Protein AF-A0A7X5WX89-F1 (afdb_monomer_lite)

Sequence (66 aa):
LSRHLFVSEGFAGDHADYHDPRNSFLDQVLARRIGMPITLCALLLEVGRRLDIALDGVGMPGHFLV

Structure (mmCIF, N/CA/C/O backbone):
data_AF-A0A7X5WX89-F1
#
_entry.id   AF-A0A7X5WX89-F1
#
loop_
_atom_site.group_PDB
_atom_site.id
_atom_site.type_symbol
_atom_site.label_atom_id
_atom_site.label_alt_id
_atom_site.label_comp_id
_atom_site.label_asym_id
_atom_site.label_entity_id
_atom_site.label_seq_id
_atom_site.pdbx_PDB_ins_code
_atom_site.Cartn_x
_atom_site.Cartn_y
_atom_site.Cartn_z
_atom_site.occupancy
_atom_site.B_iso_or_equiv
_atom_site.auth_seq_id
_atom_site.auth_comp_id
_atom_site.auth_asym_id
_atom_site.auth_atom_id
_atom_site.pdbx_PDB_model_num
ATOM 1 N N . LEU A 1 1 ? -8.462 -7.871 5.864 1.00 94.56 1 LEU A N 1
ATOM 2 C CA . LEU A 1 1 ? -8.261 -6.958 4.718 1.00 94.56 1 LEU A CA 1
ATOM 3 C C . LEU A 1 1 ? -7.057 -7.342 3.852 1.00 94.56 1 LEU A C 1
ATOM 5 O O . LEU A 1 1 ? -7.268 -7.670 2.695 1.00 94.56 1 LEU A O 1
ATOM 9 N N . SER A 1 2 ? -5.837 -7.395 4.405 1.00 95.81 2 SER A N 1
ATOM 10 C CA . SER A 1 2 ? -4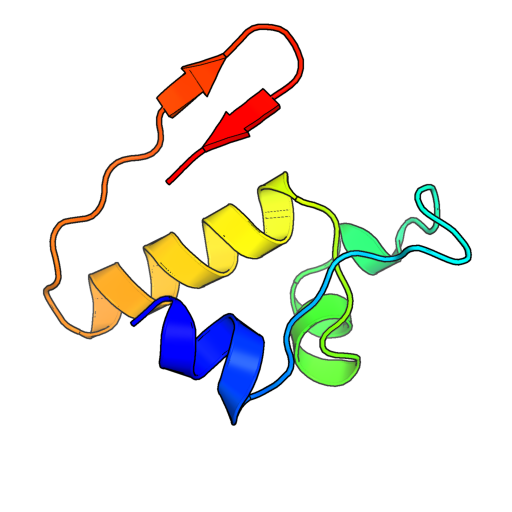.607 -7.753 3.664 1.00 95.81 2 SER A CA 1
ATOM 11 C C . SER A 1 2 ? -4.737 -9.024 2.799 1.00 95.81 2 SER A C 1
ATOM 13 O O . SER A 1 2 ? -4.534 -8.965 1.591 1.00 95.81 2 SER A O 1
ATOM 15 N N . ARG A 1 3 ? -5.210 -10.148 3.366 1.00 97.44 3 ARG A N 1
ATOM 16 C CA . ARG A 1 3 ? -5.451 -11.388 2.596 1.00 97.44 3 ARG A CA 1
ATOM 17 C C . ARG A 1 3 ? -6.397 -11.188 1.408 1.00 97.44 3 ARG A C 1
ATOM 19 O O . ARG A 1 3 ? -6.207 -11.797 0.364 1.00 97.44 3 ARG A O 1
ATOM 26 N N . HIS A 1 4 ? -7.431 -10.370 1.566 1.00 98.00 4 HIS A N 1
ATOM 27 C CA . HIS A 1 4 ? -8.376 -10.133 0.484 1.00 98.00 4 HIS A CA 1
ATOM 28 C C . HIS A 1 4 ? -7.701 -9.356 -0.651 1.00 98.00 4 HIS A C 1
ATOM 30 O O . HIS A 1 4 ? -7.695 -9.842 -1.773 1.00 98.00 4 HIS A O 1
ATOM 36 N N . LEU A 1 5 ? -7.028 -8.240 -0.352 1.00 97.75 5 LEU A N 1
ATOM 37 C CA . LEU A 1 5 ? -6.360 -7.426 -1.373 1.00 97.75 5 LEU A CA 1
ATOM 38 C C . LEU A 1 5 ? -5.186 -8.156 -2.051 1.00 97.75 5 LEU A C 1
ATOM 40 O O . LEU A 1 5 ? -5.104 -8.193 -3.273 1.00 97.75 5 LEU A O 1
ATOM 44 N N . PHE A 1 6 ? -4.290 -8.778 -1.287 1.00 97.94 6 PHE A N 1
ATOM 45 C CA . PHE A 1 6 ? -3.041 -9.307 -1.851 1.00 97.94 6 PHE A CA 1
ATOM 46 C C . PHE A 1 6 ? -3.110 -10.779 -2.274 1.00 97.94 6 PHE A C 1
ATOM 48 O O . PHE A 1 6 ? -2.254 -11.240 -3.019 1.00 97.94 6 PHE A O 1
ATOM 55 N N . VAL A 1 7 ? -4.123 -11.532 -1.824 1.00 97.69 7 VAL A N 1
ATOM 56 C CA . VAL A 1 7 ? -4.296 -12.946 -2.213 1.00 97.69 7 VAL A CA 1
ATOM 57 C C . VAL A 1 7 ? -5.538 -13.146 -3.070 1.00 97.69 7 VAL A C 1
ATOM 59 O O . VAL A 1 7 ? -5.458 -13.816 -4.090 1.00 97.69 7 VAL A O 1
ATOM 62 N N . SER A 1 8 ? -6.690 -12.597 -2.671 1.00 98.12 8 SER A N 1
ATOM 63 C CA . SER A 1 8 ? -7.942 -12.810 -3.423 1.00 98.12 8 SER A CA 1
ATOM 64 C C . SER A 1 8 ? -8.031 -11.899 -4.649 1.00 98.12 8 SER A C 1
ATOM 66 O O . SER A 1 8 ? -8.314 -12.377 -5.739 1.00 98.12 8 SER A O 1
ATOM 68 N N . GLU A 1 9 ? -7.730 -10.610 -4.479 1.00 98.06 9 GLU A N 1
ATOM 69 C CA . GLU A 1 9 ? -7.717 -9.618 -5.561 1.00 98.06 9 GLU A CA 1
ATOM 70 C C . GLU A 1 9 ? -6.389 -9.576 -6.326 1.00 98.06 9 GLU A C 1
A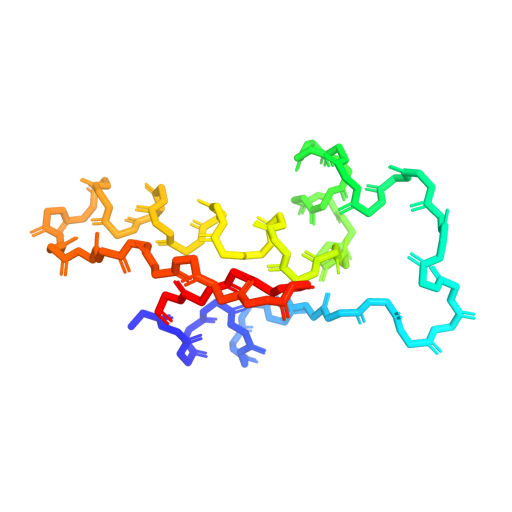TOM 72 O O . GLU A 1 9 ? -6.329 -8.982 -7.396 1.00 98.06 9 GLU A O 1
ATOM 77 N N . GLY A 1 10 ? -5.335 -10.214 -5.810 1.00 98.00 10 GLY A N 1
ATOM 78 C CA . GLY A 1 10 ? -4.073 -10.408 -6.529 1.00 98.00 10 GLY A CA 1
ATOM 79 C C . GLY A 1 10 ? -3.216 -9.152 -6.695 1.00 98.00 10 GLY A C 1
ATOM 80 O O . GLY A 1 10 ? -2.413 -9.097 -7.622 1.00 98.00 10 GLY A O 1
ATOM 81 N N . PHE A 1 11 ? -3.367 -8.150 -5.824 1.00 98.56 11 PHE A N 1
ATOM 82 C CA . PHE A 1 11 ? -2.421 -7.036 -5.779 1.00 98.56 11 PHE A CA 1
ATOM 83 C C . PHE A 1 11 ? -1.034 -7.531 -5.350 1.00 98.56 11 PHE A C 1
ATOM 85 O O . PHE A 1 11 ? -0.908 -8.201 -4.324 1.00 98.56 11 PHE A O 1
ATOM 92 N N . ALA A 1 12 ? 0.007 -7.190 -6.108 1.00 98.44 12 ALA A N 1
ATOM 93 C CA . ALA A 1 12 ? 1.364 -7.667 -5.857 1.00 98.44 12 ALA A CA 1
ATOM 94 C C . ALA A 1 12 ? 2.438 -6.625 -6.199 1.00 98.44 12 ALA A C 1
ATOM 96 O O . ALA A 1 12 ? 2.184 -5.628 -6.878 1.00 98.44 12 ALA A O 1
ATOM 97 N N . GLY A 1 13 ? 3.655 -6.868 -5.707 1.00 98.00 13 GLY A N 1
ATOM 98 C CA . GLY A 1 13 ? 4.840 -6.114 -6.103 1.00 98.00 13 GLY A CA 1
ATOM 99 C C . GLY A 1 13 ? 5.270 -6.438 -7.534 1.00 98.00 13 GLY A C 1
ATOM 100 O O . GLY A 1 13 ? 5.058 -7.557 -8.006 1.00 98.00 13 GLY A O 1
ATOM 101 N N . ASP A 1 14 ? 5.902 -5.485 -8.220 1.00 97.75 14 ASP A N 1
ATOM 102 C CA . ASP A 1 14 ? 6.528 -5.767 -9.515 1.00 97.75 14 ASP A CA 1
ATOM 103 C C . ASP A 1 14 ? 7.880 -6.467 -9.318 1.00 97.75 14 ASP A C 1
ATOM 105 O O . ASP A 1 14 ? 8.868 -5.860 -8.901 1.00 97.75 14 ASP A O 1
ATOM 109 N N . HIS A 1 15 ? 7.908 -7.771 -9.590 1.00 95.56 15 HIS A N 1
ATOM 110 C CA . HIS A 1 15 ? 9.123 -8.584 -9.530 1.00 95.56 15 HIS A CA 1
ATOM 111 C C . HIS A 1 15 ? 9.909 -8.593 -10.848 1.00 95.56 15 HIS A C 1
ATOM 113 O O . HIS A 1 15 ? 11.044 -9.067 -10.864 1.00 95.56 15 HIS A O 1
ATOM 119 N N . ALA A 1 16 ? 9.313 -8.117 -11.944 1.00 96.81 16 ALA A N 1
ATOM 120 C CA . ALA A 1 16 ? 9.932 -8.117 -13.265 1.00 96.81 16 ALA A CA 1
ATOM 121 C C . ALA A 1 16 ? 10.626 -6.782 -13.555 1.00 96.81 16 ALA A C 1
ATOM 123 O O . ALA A 1 16 ? 11.751 -6.773 -14.051 1.00 96.81 16 ALA A O 1
ATOM 124 N N . ASP A 1 17 ? 9.977 -5.670 -13.212 1.00 97.25 17 ASP A N 1
ATOM 125 C CA . ASP A 1 17 ? 10.525 -4.324 -13.336 1.00 97.25 17 ASP A CA 1
ATOM 126 C C . ASP A 1 17 ? 10.107 -3.462 -12.142 1.00 97.25 17 ASP A C 1
ATOM 128 O O . ASP A 1 17 ? 9.119 -2.726 -12.160 1.00 97.25 17 ASP A O 1
ATOM 132 N N . TYR A 1 18 ? 10.897 -3.551 -11.074 1.00 94.88 18 TYR A N 1
ATOM 133 C CA . TYR A 1 18 ? 10.665 -2.787 -9.853 1.00 94.88 18 TYR A CA 1
ATOM 134 C C . TYR A 1 18 ? 10.626 -1.271 -10.111 1.00 94.88 18 TYR A C 1
ATOM 136 O O . TYR A 1 18 ? 9.863 -0.557 -9.463 1.00 94.88 18 TYR A O 1
ATOM 144 N N . HIS A 1 19 ? 11.416 -0.771 -11.067 1.00 95.94 19 HIS A N 1
ATOM 145 C CA . HIS A 1 19 ? 11.593 0.661 -11.317 1.00 95.94 19 HIS A CA 1
ATOM 146 C C . HIS A 1 19 ? 10.623 1.243 -12.353 1.00 95.94 19 HIS A C 1
ATOM 148 O O . HIS A 1 19 ? 10.705 2.439 -12.641 1.00 95.94 19 HIS A O 1
ATOM 154 N N . ASP A 1 20 ? 9.684 0.449 -12.871 1.00 97.94 20 ASP A N 1
ATOM 155 C CA . ASP A 1 20 ? 8.628 0.942 -13.749 1.00 97.94 20 ASP A CA 1
ATOM 156 C C . ASP A 1 20 ? 7.834 2.072 -13.055 1.00 97.94 20 ASP A C 1
ATOM 158 O O . ASP A 1 20 ? 7.200 1.840 -12.018 1.00 97.94 20 ASP A O 1
ATOM 162 N N . PRO A 1 21 ? 7.806 3.301 -13.608 1.00 97.75 21 PRO A N 1
ATOM 163 C CA . PRO A 1 21 ? 7.139 4.444 -12.976 1.00 97.75 21 PRO A CA 1
ATOM 164 C C . PRO A 1 21 ? 5.639 4.216 -12.748 1.00 97.75 21 PRO A C 1
ATOM 166 O O . PRO A 1 21 ? 5.045 4.793 -11.835 1.00 97.75 21 PRO A O 1
ATOM 169 N N . ARG A 1 22 ? 5.013 3.332 -13.533 1.00 98.31 22 ARG A N 1
ATOM 170 C CA . ARG A 1 22 ? 3.602 2.968 -13.373 1.00 98.31 22 ARG A CA 1
ATOM 171 C C . ARG A 1 22 ? 3.319 2.282 -12.029 1.00 98.31 22 ARG A C 1
ATOM 173 O O . ARG A 1 22 ? 2.180 2.323 -11.580 1.00 98.31 22 ARG A O 1
ATOM 180 N N . ASN A 1 23 ? 4.329 1.727 -11.354 1.00 98.31 23 ASN A N 1
ATOM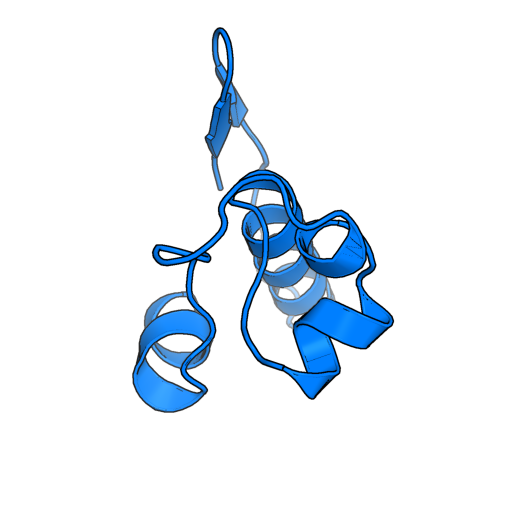 181 C CA . ASN A 1 23 ? 4.199 1.133 -10.016 1.00 98.31 23 ASN A CA 1
ATOM 182 C C . ASN A 1 23 ? 3.883 2.175 -8.921 1.00 98.31 23 ASN A C 1
ATOM 184 O O . ASN A 1 23 ? 3.509 1.821 -7.796 1.00 98.31 23 ASN A O 1
ATOM 188 N N . SER A 1 24 ? 4.023 3.465 -9.237 1.00 98.00 24 SER A N 1
ATOM 189 C CA . SER A 1 24 ? 3.728 4.590 -8.343 1.00 98.00 24 SER A CA 1
ATOM 190 C C . SER A 1 24 ? 2.428 5.328 -8.680 1.00 98.00 24 SER A C 1
ATOM 192 O O . SER A 1 24 ? 1.952 6.110 -7.861 1.00 98.00 24 SER A O 1
ATOM 194 N N . PHE A 1 25 ? 1.827 5.089 -9.849 1.00 97.88 25 PHE A N 1
ATOM 195 C CA . PHE A 1 25 ? 0.580 5.744 -10.256 1.00 97.88 25 PHE A CA 1
ATOM 196 C C . PHE A 1 25 ? -0.620 4.901 -9.827 1.00 97.88 25 PHE A C 1
ATOM 198 O O . PHE A 1 25 ? -0.806 3.787 -10.310 1.00 97.88 25 PHE A O 1
ATOM 205 N N . LEU A 1 26 ? -1.430 5.407 -8.892 1.00 97.19 26 LEU A N 1
ATOM 206 C CA . LEU A 1 26 ? -2.495 4.616 -8.267 1.00 97.19 26 LEU A CA 1
ATOM 207 C C . LEU A 1 26 ? -3.526 4.095 -9.283 1.00 97.19 26 LEU A C 1
ATOM 209 O O . LEU A 1 26 ? -3.984 2.966 -9.145 1.00 97.19 26 LEU A O 1
ATOM 213 N N . ASP A 1 27 ? -3.856 4.864 -10.321 1.00 98.00 27 ASP A N 1
ATOM 214 C CA . ASP A 1 27 ? -4.725 4.421 -11.419 1.00 98.00 27 ASP A CA 1
ATOM 215 C C . ASP A 1 27 ? -4.141 3.203 -12.155 1.00 98.00 27 ASP A C 1
ATOM 217 O O . ASP A 1 27 ? -4.851 2.228 -12.411 1.00 98.00 27 ASP A O 1
ATOM 221 N N . GLN A 1 28 ? -2.832 3.215 -12.420 1.00 98.50 28 GLN A N 1
ATOM 222 C CA . GLN A 1 28 ? -2.129 2.104 -13.056 1.00 98.50 28 GLN A CA 1
ATOM 223 C C . GLN A 1 28 ? -2.025 0.898 -12.124 1.00 98.50 28 GLN A C 1
ATOM 225 O O . GLN A 1 28 ? -2.231 -0.229 -12.571 1.00 98.50 28 GLN A O 1
ATOM 230 N N . VAL A 1 29 ? -1.755 1.114 -10.834 1.00 98.50 29 VAL A N 1
ATOM 231 C CA . VAL A 1 29 ? -1.708 0.040 -9.831 1.00 98.50 29 VAL A CA 1
ATOM 232 C C . VAL A 1 29 ? -3.071 -0.630 -9.690 1.00 98.50 29 VAL A C 1
ATOM 234 O O . VAL A 1 29 ? -3.138 -1.854 -9.643 1.00 98.50 29 VAL A O 1
ATOM 237 N N . LEU A 1 30 ? -4.166 0.132 -9.678 1.00 98.31 30 LEU A N 1
ATOM 238 C CA . LEU A 1 30 ? -5.523 -0.418 -9.635 1.00 98.31 30 LEU A CA 1
ATOM 239 C C . LEU A 1 30 ? -5.861 -1.219 -10.899 1.00 98.31 30 LEU A C 1
ATOM 241 O O . LEU A 1 30 ? -6.440 -2.298 -10.796 1.00 98.31 30 LEU A O 1
ATOM 245 N N . ALA A 1 31 ? -5.474 -0.726 -12.078 1.00 98.38 31 ALA A N 1
ATOM 246 C CA . ALA A 1 31 ? -5.738 -1.405 -13.346 1.00 98.38 31 ALA A CA 1
ATOM 247 C C . ALA A 1 31 ? -4.899 -2.682 -13.531 1.00 98.38 31 ALA A C 1
ATOM 249 O O . ALA A 1 31 ? -5.404 -3.699 -14.003 1.00 98.38 31 ALA A O 1
ATOM 250 N N . ARG A 1 32 ? -3.611 -2.633 -13.170 1.00 98.12 32 ARG A N 1
ATOM 251 C CA . ARG A 1 32 ? -2.647 -3.728 -13.370 1.00 98.12 32 ARG A CA 1
ATOM 252 C C . ARG A 1 32 ? -2.580 -4.699 -12.200 1.00 98.12 32 ARG A C 1
ATOM 254 O O . ARG A 1 32 ? -2.077 -5.802 -12.379 1.00 98.12 32 ARG A O 1
ATOM 261 N N . ARG A 1 33 ? -3.021 -4.271 -11.013 1.00 98.38 33 ARG A N 1
ATOM 262 C CA . ARG A 1 33 ? -2.810 -4.951 -9.723 1.00 98.38 33 ARG A CA 1
ATOM 263 C C . ARG A 1 33 ? -1.331 -5.185 -9.392 1.00 98.38 33 ARG A C 1
ATOM 265 O O . ARG A 1 33 ? -0.991 -6.064 -8.609 1.00 98.38 33 ARG A O 1
ATOM 272 N N . ILE A 1 34 ? -0.448 -4.374 -9.967 1.00 98.50 34 ILE A N 1
ATOM 273 C CA . ILE A 1 34 ? 1.000 -4.426 -9.760 1.00 98.50 34 ILE A CA 1
ATOM 274 C C . ILE A 1 34 ? 1.455 -3.037 -9.326 1.00 98.50 34 ILE A C 1
ATOM 276 O O . ILE A 1 34 ? 1.096 -2.057 -9.977 1.00 98.50 34 ILE A O 1
ATOM 280 N N . GLY A 1 35 ? 2.206 -2.946 -8.228 1.00 98.19 35 GLY A N 1
ATOM 281 C CA . GLY A 1 35 ? 2.653 -1.665 -7.689 1.00 98.19 35 GLY A CA 1
ATOM 282 C C . GLY A 1 35 ? 3.907 -1.738 -6.825 1.00 98.19 35 GLY A C 1
ATOM 283 O O . GLY A 1 35 ? 4.420 -2.803 -6.501 1.00 98.19 35 GLY A O 1
ATOM 284 N N . MET A 1 36 ? 4.401 -0.566 -6.435 1.00 97.75 36 MET A N 1
ATOM 285 C CA . MET A 1 36 ? 5.527 -0.407 -5.516 1.00 97.75 36 MET A CA 1
ATOM 286 C C . MET A 1 36 ? 5.064 -0.696 -4.076 1.00 97.75 36 MET A C 1
ATOM 288 O O . MET A 1 36 ? 3.920 -0.358 -3.754 1.00 97.75 36 MET A O 1
ATOM 292 N N . PRO A 1 37 ? 5.913 -1.222 -3.167 1.00 96.62 37 PRO A N 1
ATOM 293 C CA . PRO A 1 37 ? 5.508 -1.513 -1.789 1.00 96.62 37 PRO A CA 1
ATOM 294 C C . PRO A 1 37 ? 4.796 -0.353 -1.076 1.00 96.62 37 PRO A C 1
ATOM 296 O O . PRO A 1 37 ? 3.750 -0.559 -0.462 1.00 96.62 37 PRO A O 1
ATOM 299 N N . ILE A 1 38 ? 5.288 0.883 -1.220 1.00 96.81 38 ILE A N 1
ATOM 300 C CA . ILE A 1 38 ? 4.650 2.063 -0.613 1.00 96.81 38 ILE A CA 1
ATOM 301 C C . ILE A 1 38 ? 3.267 2.369 -1.211 1.00 96.81 38 ILE A C 1
ATOM 303 O O . ILE A 1 38 ? 2.345 2.731 -0.482 1.00 96.81 38 ILE A O 1
ATOM 307 N N . THR A 1 39 ? 3.080 2.165 -2.517 1.00 98.00 39 THR A N 1
ATOM 308 C CA . THR A 1 39 ? 1.784 2.368 -3.181 1.00 98.00 39 THR A CA 1
ATOM 309 C C . THR A 1 39 ? 0.771 1.311 -2.747 1.00 98.00 39 THR A C 1
ATOM 311 O O . THR A 1 39 ? -0.396 1.623 -2.521 1.00 98.00 39 THR A O 1
ATOM 314 N N . LEU A 1 40 ? 1.214 0.061 -2.575 1.00 98.31 40 LEU A N 1
ATOM 315 C CA . LEU A 1 40 ? 0.379 -1.027 -2.058 1.00 98.31 40 LEU A CA 1
ATOM 316 C C . LEU A 1 40 ? -0.022 -0.796 -0.593 1.00 98.31 40 LEU A C 1
ATOM 318 O O . LEU A 1 40 ? -1.155 -1.087 -0.210 1.00 98.31 40 LEU A O 1
ATOM 322 N N . CYS A 1 41 ? 0.868 -0.215 0.212 1.00 98.06 41 CYS A N 1
ATOM 323 C CA . CYS A 1 41 ? 0.535 0.235 1.562 1.00 98.06 41 CYS A CA 1
ATOM 324 C C . CYS A 1 41 ? -0.525 1.345 1.543 1.00 98.06 41 CYS A C 1
ATOM 326 O O . CYS A 1 41 ? -1.494 1.276 2.296 1.00 98.06 41 CYS A O 1
ATOM 328 N N . ALA A 1 42 ? -0.392 2.334 0.652 1.00 97.69 42 ALA A N 1
ATOM 329 C CA . ALA A 1 42 ? -1.389 3.393 0.494 1.00 97.69 42 ALA A CA 1
ATOM 330 C C . ALA A 1 42 ? -2.765 2.832 0.094 1.00 97.69 42 ALA A C 1
ATOM 332 O O . ALA A 1 42 ? -3.778 3.237 0.661 1.00 97.69 42 ALA A O 1
ATOM 333 N N . LEU A 1 43 ? -2.803 1.852 -0.818 1.00 98.12 43 LEU A N 1
ATOM 334 C CA . LEU A 1 43 ? -4.025 1.122 -1.165 1.00 98.12 43 LEU A CA 1
ATOM 335 C C . LEU A 1 43 ? -4.653 0.458 0.072 1.00 98.12 43 LEU A C 1
ATOM 337 O O . LEU A 1 43 ? -5.852 0.608 0.302 1.00 98.12 43 LEU A O 1
ATOM 341 N N . LEU A 1 44 ? -3.859 -0.255 0.876 1.00 98.38 44 LEU A N 1
ATOM 342 C CA . LEU A 1 44 ? -4.346 -0.936 2.077 1.00 98.38 44 LEU A CA 1
ATOM 343 C C . LEU A 1 44 ? -4.916 0.049 3.110 1.00 98.38 44 LEU A C 1
ATOM 345 O O . LEU A 1 44 ? -6.021 -0.180 3.606 1.00 98.38 44 LEU A O 1
ATOM 349 N N . LEU A 1 45 ? -4.201 1.143 3.393 1.00 98.19 45 LEU A N 1
ATOM 350 C CA . LEU A 1 45 ? -4.657 2.202 4.300 1.00 98.19 45 LEU A CA 1
ATOM 351 C C . LEU A 1 45 ? -5.975 2.811 3.824 1.00 98.19 45 LEU A C 1
ATOM 353 O O . LEU A 1 45 ? -6.922 2.931 4.598 1.00 98.19 45 LEU A O 1
ATOM 357 N N . GLU A 1 46 ? -6.074 3.151 2.540 1.00 97.50 46 GLU A N 1
ATOM 358 C CA . GLU A 1 46 ? -7.259 3.807 1.991 1.00 97.50 46 GLU A CA 1
ATOM 359 C C . GLU A 1 46 ? -8.486 2.893 1.917 1.00 97.50 46 GLU A C 1
ATOM 361 O O . GLU A 1 46 ? -9.619 3.356 2.094 1.00 97.50 46 GLU A O 1
ATOM 366 N N . VAL A 1 47 ? -8.294 1.594 1.685 1.00 98.00 47 VAL A N 1
ATOM 367 C CA . VAL A 1 47 ? -9.391 0.625 1.777 1.00 98.00 47 VAL A CA 1
ATOM 368 C C . VAL A 1 47 ? -9.793 0.416 3.238 1.00 98.00 47 VAL A C 1
ATOM 370 O O . VAL A 1 47 ? -10.985 0.418 3.533 1.00 98.00 47 VAL A O 1
ATOM 373 N N . GLY A 1 48 ? -8.831 0.302 4.159 1.00 98.25 48 GLY A N 1
ATOM 374 C CA . GLY A 1 48 ? -9.103 0.193 5.595 1.00 98.25 48 GLY A CA 1
ATOM 375 C C . GLY A 1 48 ? -9.911 1.378 6.115 1.00 98.25 48 GLY A C 1
ATOM 376 O O . GLY A 1 48 ? -10.965 1.182 6.714 1.00 98.25 48 GLY A O 1
ATOM 377 N N . ARG A 1 49 ? -9.498 2.599 5.761 1.00 97.88 49 ARG A N 1
ATOM 378 C CA . ARG A 1 49 ? -10.182 3.845 6.127 1.00 97.88 49 ARG A CA 1
ATOM 379 C C . ARG A 1 49 ? -11.634 3.898 5.647 1.00 97.88 49 ARG A C 1
ATOM 381 O O . ARG A 1 49 ? -12.486 4.390 6.371 1.00 97.88 49 ARG A O 1
ATOM 388 N N . ARG A 1 50 ? -11.939 3.404 4.440 1.00 98.00 50 ARG A N 1
ATOM 389 C CA . ARG A 1 50 ? -13.322 3.351 3.909 1.00 98.00 50 ARG A CA 1
ATOM 390 C C . ARG A 1 50 ? -14.194 2.296 4.586 1.00 98.00 50 ARG A C 1
ATOM 392 O O . ARG A 1 50 ? -15.412 2.376 4.488 1.00 98.00 50 ARG A O 1
ATOM 399 N N . LEU A 1 51 ? -13.572 1.302 5.211 1.00 98.12 51 LEU A N 1
ATOM 400 C CA . LEU A 1 51 ? -14.237 0.241 5.961 1.00 98.12 51 LEU A CA 1
ATOM 401 C C . LEU A 1 51 ? -14.263 0.526 7.473 1.00 98.12 51 LEU A C 1
ATOM 403 O O . LEU A 1 51 ? -14.576 -0.381 8.238 1.00 98.12 51 LEU A O 1
ATOM 407 N N . ASP A 1 52 ? -13.888 1.739 7.898 1.00 98.00 52 ASP A N 1
ATOM 408 C CA . ASP A 1 52 ? -13.722 2.128 9.306 1.00 98.00 52 ASP A CA 1
ATOM 409 C C . ASP A 1 52 ? -12.776 1.198 10.100 1.00 98.00 52 ASP A C 1
ATOM 411 O O . ASP A 1 52 ? -12.906 1.012 11.310 1.00 98.00 52 ASP A O 1
ATOM 415 N N . ILE A 1 53 ? -11.785 0.608 9.420 1.00 97.94 53 ILE A N 1
ATOM 416 C CA . ILE A 1 53 ? -10.721 -0.191 10.034 1.00 97.94 53 ILE A CA 1
ATOM 417 C C . ILE A 1 53 ? -9.533 0.729 10.309 1.00 97.94 53 ILE A C 1
ATOM 419 O O . ILE A 1 53 ? -8.916 1.250 9.378 1.00 97.94 53 ILE A O 1
ATOM 423 N N . ALA A 1 54 ? -9.186 0.889 11.585 1.00 96.31 54 ALA A N 1
ATOM 424 C CA . ALA A 1 54 ? -8.001 1.632 11.995 1.00 96.31 54 ALA A CA 1
ATOM 425 C C . ALA A 1 54 ? -6.727 0.883 11.569 1.00 96.31 54 ALA A C 1
ATOM 427 O O . ALA A 1 54 ? -6.463 -0.224 12.040 1.00 96.31 54 ALA A O 1
ATOM 428 N N . LEU A 1 55 ? -5.962 1.490 10.662 1.00 97.44 55 LEU A N 1
ATOM 429 C CA . LEU A 1 55 ? -4.658 1.029 10.198 1.00 97.44 55 LEU A CA 1
ATOM 430 C C . LEU A 1 55 ? -3.693 2.211 10.236 1.00 97.44 55 LEU A C 1
ATOM 432 O O . LEU A 1 55 ? -4.048 3.301 9.785 1.00 97.44 55 LEU A O 1
ATOM 436 N N . ASP A 1 56 ? -2.476 1.973 10.713 1.00 96.88 56 ASP A N 1
ATOM 437 C CA . ASP A 1 56 ? -1.442 2.994 10.842 1.00 96.88 56 ASP A CA 1
ATOM 438 C C . ASP A 1 56 ? -0.256 2.670 9.938 1.00 96.88 56 ASP A C 1
ATOM 440 O O . ASP A 1 56 ? 0.186 1.528 9.838 1.00 96.88 56 ASP A O 1
ATOM 444 N N . GLY A 1 57 ? 0.277 3.699 9.285 1.00 95.88 57 GLY A N 1
ATOM 445 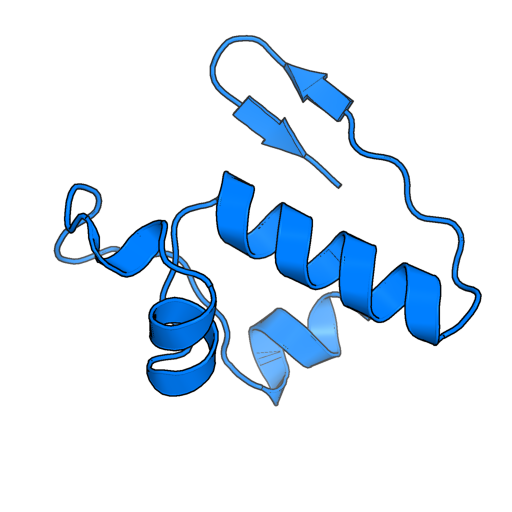C CA . GLY A 1 57 ? 1.508 3.592 8.516 1.00 95.88 57 GLY A CA 1
ATOM 446 C C . GLY A 1 57 ? 2.739 3.793 9.394 1.00 95.88 57 GLY A C 1
ATOM 447 O O . GLY A 1 57 ? 2.842 4.796 10.100 1.00 95.88 57 GLY A O 1
ATOM 448 N N . VAL A 1 58 ? 3.707 2.885 9.303 1.00 97.19 58 VAL A N 1
ATOM 449 C CA . VAL A 1 58 ? 4.985 2.961 10.016 1.00 97.19 58 VAL A CA 1
ATOM 450 C C . VAL A 1 58 ? 6.115 3.213 9.024 1.00 97.19 58 VAL A C 1
ATOM 452 O O . VAL A 1 58 ? 6.403 2.395 8.147 1.00 97.19 58 VAL A O 1
ATOM 455 N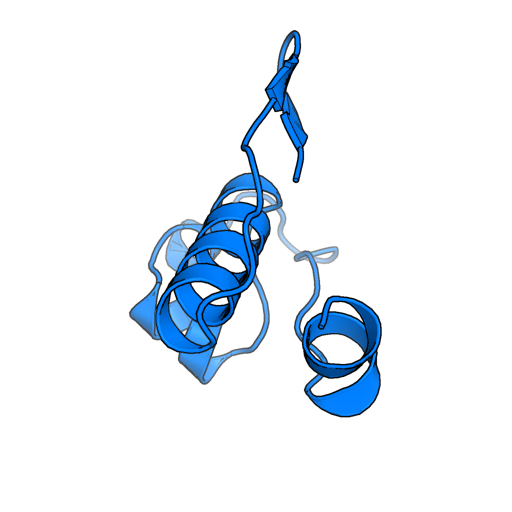 N . GLY A 1 59 ? 6.788 4.352 9.181 1.00 95.50 59 GLY A N 1
ATOM 456 C CA . GLY A 1 59 ? 8.023 4.646 8.461 1.00 95.50 59 GLY A CA 1
ATOM 457 C C . GLY A 1 59 ? 9.202 3.865 9.040 1.00 95.50 59 GLY A C 1
ATOM 458 O O . GLY A 1 59 ? 9.443 3.898 10.246 1.00 95.50 59 GLY A O 1
ATOM 459 N N . MET A 1 60 ? 9.963 3.197 8.178 1.00 95.44 60 MET A N 1
ATOM 460 C CA . MET A 1 60 ? 11.235 2.555 8.509 1.00 95.44 60 MET A CA 1
ATOM 461 C C . MET A 1 60 ? 12.332 3.053 7.556 1.00 95.44 60 MET A C 1
ATOM 463 O O . MET A 1 60 ? 12.030 3.561 6.475 1.00 95.44 60 MET A O 1
ATOM 467 N N . PRO A 1 61 ? 13.623 2.920 7.903 1.00 95.44 61 PRO A N 1
ATOM 468 C CA . PRO A 1 61 ? 14.703 3.272 6.987 1.00 95.44 61 PRO A CA 1
ATOM 469 C C . PRO A 1 61 ? 14.543 2.569 5.626 1.00 95.44 61 PRO A C 1
ATOM 471 O O . PRO A 1 61 ? 14.597 1.342 5.523 1.00 95.44 61 PRO A O 1
ATOM 474 N N . GLY A 1 62 ? 14.291 3.364 4.583 1.00 91.88 62 GLY A N 1
ATOM 475 C CA . GLY A 1 62 ? 14.072 2.890 3.213 1.00 91.88 62 GLY A CA 1
ATOM 476 C C . GLY A 1 62 ? 12.750 2.153 2.953 1.00 91.88 62 GLY A C 1
ATOM 477 O O . GLY A 1 62 ? 12.569 1.666 1.843 1.00 91.88 62 GLY A O 1
ATOM 478 N N . HIS A 1 63 ? 11.838 2.054 3.928 1.00 93.88 63 HIS A N 1
ATOM 479 C CA . HIS A 1 63 ? 10.608 1.261 3.813 1.00 93.88 63 HIS A CA 1
ATOM 480 C C . HIS A 1 63 ? 9.407 1.955 4.464 1.00 93.88 63 HIS A C 1
ATOM 482 O O . HIS A 1 63 ? 9.539 2.805 5.341 1.00 93.88 63 HIS A O 1
ATOM 488 N N . PHE A 1 64 ? 8.212 1.548 4.055 1.00 94.75 64 PHE A N 1
ATOM 489 C CA . PHE A 1 64 ? 6.955 1.952 4.670 1.00 94.75 64 PHE A CA 1
ATOM 490 C C . PHE A 1 64 ? 6.087 0.709 4.830 1.00 94.75 64 PHE A C 1
ATOM 492 O O . PHE A 1 64 ? 6.000 -0.092 3.898 1.00 94.75 64 PHE A O 1
ATOM 499 N N . LEU A 1 65 ? 5.517 0.526 6.017 1.00 93.69 65 LEU A N 1
ATOM 500 C CA . LEU A 1 65 ? 4.754 -0.661 6.386 1.00 93.69 65 LEU A CA 1
ATOM 501 C C . LEU A 1 65 ? 3.394 -0.258 6.946 1.00 93.69 65 LEU A C 1
ATOM 503 O O . LEU A 1 65 ? 3.238 0.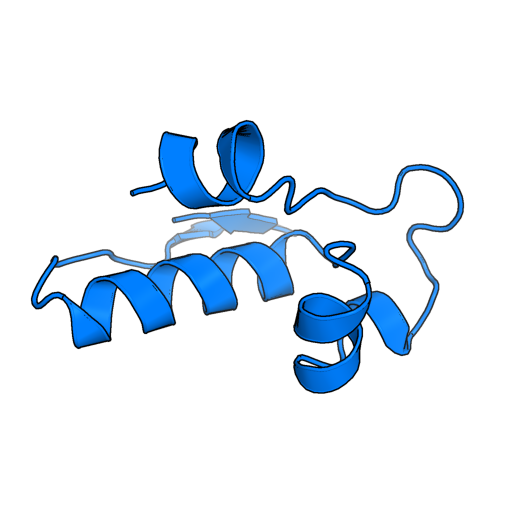852 7.451 1.00 93.69 65 LEU A O 1
ATOM 507 N N . VAL A 1 66 ? 2.435 -1.174 6.847 1.00 91.94 66 VAL A N 1
ATOM 508 C CA . VAL A 1 66 ? 1.061 -1.063 7.352 1.00 91.94 66 VAL A CA 1
ATOM 509 C C . VAL A 1 66 ? 0.657 -2.411 7.928 1.00 91.94 66 VAL A C 1
ATOM 511 O O . VAL A 1 66 ? 0.966 -3.430 7.265 1.00 91.94 66 VAL A O 1
#

Radius of gyration: 11.65 Å; chains: 1; bounding box: 29×19×26 Å

Secondary structure (DSSP, 8-state):
-HHIIIIIS--EE-SS-TT-GGGG-HHHHHHHSEE-HHHHHHHHHHHHHHTT-----EEETTEEE-

Foldseek 3Di:
DCCCLCPVVPQEEPPPCNPPCLLQVLVSCVVVSYHHQVSVQVVVCVVCVVVVHDDDWDDDVVDIDD

pLDDT: mean 97.19, std 1.52, range [91.88, 98.56]